Protein AF-A0A9D8EJU4-F1 (afdb_monomer_lite)

pLDDT: mean 87.65, std 13.55, range [48.12, 98.38]

S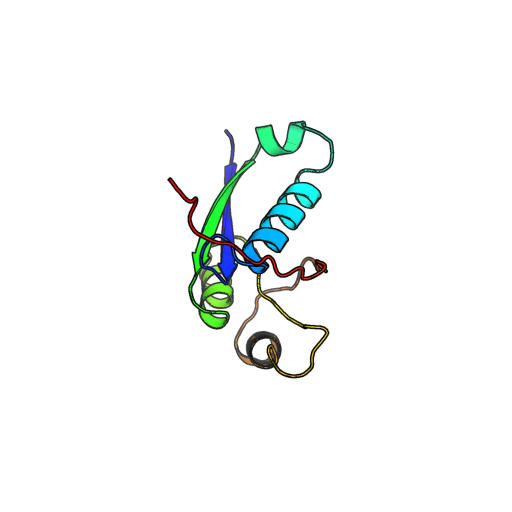tructure (mmCIF, N/CA/C/O backbone):
data_AF-A0A9D8EJU4-F1
#
_entry.id   AF-A0A9D8EJU4-F1
#
loop_
_atom_site.group_PDB
_atom_site.id
_atom_site.type_symbol
_atom_site.label_atom_id
_atom_site.label_alt_id
_atom_site.label_comp_id
_atom_site.label_asym_id
_atom_site.label_entity_id
_atom_site.label_seq_id
_atom_site.pdbx_PDB_ins_code
_atom_site.Cartn_x
_atom_site.Cartn_y
_atom_site.Cartn_z
_atom_site.occupancy
_atom_site.B_iso_or_equiv
_atom_site.auth_seq_id
_atom_site.auth_comp_id
_atom_site.auth_asym_id
_atom_site.auth_atom_id
_atom_site.pdbx_PDB_model_num
ATOM 1 N N . MET A 1 1 ? 8.915 16.023 20.176 1.00 54.91 1 MET A N 1
ATOM 2 C CA . MET A 1 1 ? 8.837 14.552 20.117 1.00 54.91 1 MET A CA 1
ATOM 3 C C . MET A 1 1 ? 8.296 14.227 18.744 1.00 54.91 1 MET A C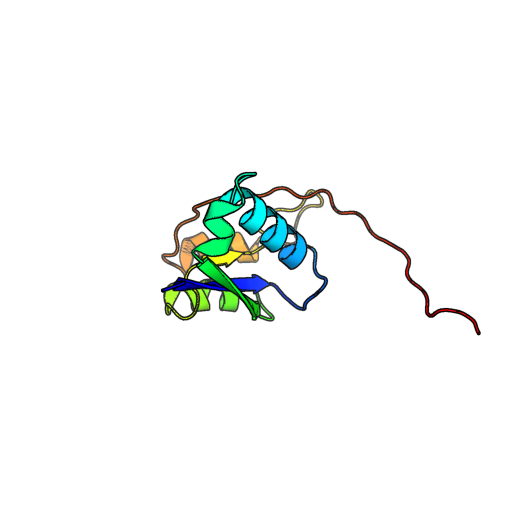 1
ATOM 5 O O . MET A 1 1 ? 7.153 14.578 18.471 1.00 54.91 1 MET A O 1
ATOM 9 N N . GLU A 1 2 ? 9.143 13.715 17.856 1.00 63.19 2 GLU A N 1
ATOM 10 C CA . GLU A 1 2 ? 8.697 13.253 16.540 1.00 63.19 2 GLU A CA 1
ATOM 11 C C . GLU A 1 2 ? 7.730 12.088 16.760 1.00 63.19 2 GLU A C 1
ATOM 13 O O . GLU A 1 2 ? 8.042 11.159 17.506 1.00 63.19 2 GLU A O 1
ATOM 18 N N . SER A 1 3 ? 6.519 12.172 16.214 1.00 78.81 3 SER 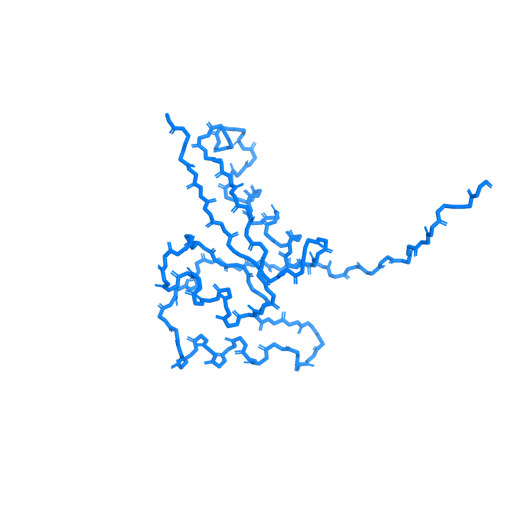A N 1
ATOM 19 C CA . SER A 1 3 ? 5.553 11.074 16.341 1.00 78.81 3 SER A CA 1
ATOM 20 C C . SER A 1 3 ? 5.770 10.099 15.188 1.00 78.81 3 SER A C 1
ATOM 22 O O . SER A 1 3 ? 5.865 10.524 14.038 1.00 78.81 3 SER A O 1
ATOM 24 N N . ILE A 1 4 ? 5.873 8.804 15.483 1.00 85.88 4 ILE A N 1
ATOM 25 C CA . ILE A 1 4 ? 6.029 7.772 14.452 1.00 85.88 4 ILE A CA 1
ATOM 26 C C . ILE A 1 4 ? 4.659 7.482 13.840 1.00 85.88 4 ILE A C 1
ATOM 28 O O . ILE A 1 4 ? 3.700 7.218 14.565 1.00 85.88 4 ILE A O 1
ATOM 32 N N . ILE A 1 5 ? 4.575 7.510 12.512 1.00 90.25 5 ILE A N 1
ATOM 33 C CA . ILE A 1 5 ? 3.397 7.095 11.753 1.00 90.25 5 ILE A CA 1
ATOM 34 C C . ILE A 1 5 ? 3.749 5.809 11.012 1.00 90.25 5 ILE A C 1
ATOM 36 O O . ILE A 1 5 ? 4.628 5.800 10.152 1.00 90.25 5 ILE A O 1
ATOM 40 N N . LYS A 1 6 ? 3.049 4.723 11.343 1.00 95.50 6 LYS A N 1
ATOM 41 C CA . LYS A 1 6 ? 3.171 3.445 10.638 1.00 95.50 6 LYS A CA 1
ATOM 42 C C . LYS A 1 6 ? 2.216 3.416 9.458 1.00 95.50 6 LYS A C 1
ATOM 44 O O . LYS A 1 6 ? 1.014 3.604 9.651 1.00 95.50 6 LYS A O 1
ATOM 49 N N . ILE A 1 7 ? 2.745 3.158 8.268 1.00 96.94 7 ILE A N 1
ATOM 50 C CA . ILE A 1 7 ? 1.949 2.994 7.052 1.00 96.94 7 ILE A CA 1
ATOM 51 C C . ILE A 1 7 ? 2.253 1.621 6.468 1.00 96.94 7 ILE A C 1
ATOM 53 O O . ILE A 1 7 ? 3.393 1.340 6.087 1.00 96.94 7 ILE A O 1
ATOM 57 N N . SER A 1 8 ? 1.240 0.759 6.417 1.00 98.38 8 SER A N 1
ATOM 58 C CA . SER A 1 8 ? 1.349 -0.537 5.761 1.00 98.38 8 SER A CA 1
ATOM 59 C C . SER A 1 8 ? 1.110 -0.416 4.260 1.00 98.38 8 SER A C 1
ATOM 61 O O . SER A 1 8 ? 0.426 0.491 3.788 1.00 98.38 8 SER A O 1
ATOM 63 N N . TYR A 1 9 ? 1.707 -1.306 3.474 1.00 98.25 9 TYR A N 1
ATOM 64 C CA . TYR A 1 9 ? 1.505 -1.327 2.027 1.00 98.25 9 TYR A CA 1
ATOM 65 C C . TYR A 1 9 ? 1.645 -2.736 1.456 1.00 98.25 9 TYR A C 1
ATOM 67 O O . TYR A 1 9 ? 2.292 -3.597 2.060 1.00 98.25 9 TYR A O 1
ATOM 75 N N . LEU A 1 10 ? 1.048 -2.971 0.282 1.00 97.19 10 LEU A N 1
ATOM 76 C CA . LEU A 1 10 ? 1.231 -4.221 -0.459 1.00 97.19 10 LEU A CA 1
ATOM 77 C C . LEU A 1 10 ? 2.674 -4.311 -0.975 1.00 97.19 10 LEU A C 1
ATOM 79 O O . LEU A 1 10 ? 3.017 -3.691 -1.980 1.00 97.19 10 LEU A O 1
ATOM 83 N N . GLY A 1 11 ? 3.498 -5.076 -0.266 1.00 96.56 11 GLY A N 1
ATOM 84 C CA . GLY A 1 11 ? 4.905 -5.291 -0.572 1.00 96.56 11 GLY A CA 1
ATOM 85 C C . GLY A 1 11 ? 5.153 -6.363 -1.642 1.00 96.56 11 GLY A C 1
ATOM 86 O O . GLY A 1 11 ? 4.216 -6.832 -2.293 1.00 96.56 11 GLY A O 1
ATOM 87 N N . PRO A 1 12 ? 6.417 -6.797 -1.813 1.00 96.94 12 PRO A N 1
ATOM 88 C CA . PRO A 1 12 ? 7.609 -6.396 -1.049 1.00 96.94 12 PRO A CA 1
ATOM 89 C C . PRO A 1 12 ? 8.119 -4.979 -1.391 1.00 96.94 12 PRO A C 1
ATOM 91 O O . PRO A 1 12 ? 7.500 -4.248 -2.167 1.00 96.94 12 PRO A O 1
ATOM 94 N N . GLU A 1 13 ? 9.258 -4.598 -0.807 1.00 95.31 13 GLU A N 1
ATOM 95 C CA . GLU A 1 13 ? 10.028 -3.417 -1.225 1.00 95.31 13 GLU A CA 1
ATOM 96 C C . GLU A 1 13 ? 10.383 -3.4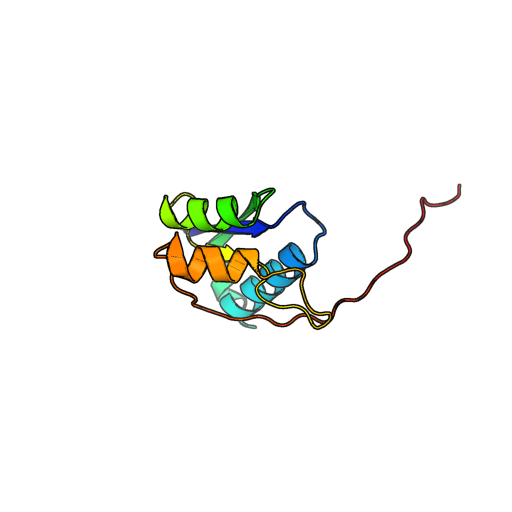91 -2.723 1.00 95.31 13 GLU A C 1
ATOM 98 O O . GLU A 1 13 ? 10.643 -4.565 -3.272 1.00 95.31 13 GLU A O 1
ATOM 103 N N . GLY A 1 14 ? 10.386 -2.340 -3.391 1.00 93.50 14 GLY A N 1
ATOM 104 C CA . GLY A 1 14 ? 10.608 -2.178 -4.826 1.00 93.50 14 GLY A CA 1
ATOM 105 C C . GLY A 1 14 ? 9.356 -2.344 -5.694 1.00 93.50 14 GLY A C 1
ATOM 106 O O . GLY A 1 14 ? 9.466 -2.351 -6.919 1.00 93.50 14 GLY A O 1
ATOM 107 N N . THR A 1 15 ? 8.170 -2.498 -5.098 1.00 95.19 15 THR A N 1
ATOM 108 C CA . THR A 1 15 ? 6.899 -2.593 -5.835 1.00 95.19 15 THR A CA 1
ATOM 109 C C . THR A 1 15 ? 6.343 -1.223 -6.225 1.00 95.19 15 THR A C 1
ATOM 111 O O . THR A 1 15 ? 6.636 -0.205 -5.602 1.00 95.19 15 THR A O 1
ATOM 114 N N . PHE A 1 16 ? 5.447 -1.201 -7.216 1.00 95.31 16 PHE A N 1
ATOM 115 C CA . PHE A 1 16 ? 4.696 0.007 -7.576 1.00 95.31 16 PHE A CA 1
ATOM 116 C C . PHE A 1 16 ? 3.841 0.542 -6.413 1.00 95.31 16 PHE A C 1
ATOM 118 O O . PHE A 1 16 ? 3.649 1.747 -6.296 1.00 95.31 16 PHE A O 1
ATOM 125 N N . THR A 1 17 ? 3.369 -0.319 -5.507 1.00 95.69 17 THR A N 1
ATOM 126 C CA . THR A 1 17 ? 2.662 0.134 -4.301 1.00 95.69 17 THR A CA 1
ATOM 127 C C . THR A 1 17 ? 3.590 0.888 -3.348 1.00 95.69 17 THR A C 1
ATOM 129 O O . THR A 1 17 ? 3.170 1.877 -2.751 1.00 95.69 17 THR A O 1
ATOM 132 N N . GLU A 1 18 ? 4.856 0.466 -3.216 1.00 96.62 18 GLU A N 1
ATOM 133 C CA . GLU A 1 18 ? 5.844 1.235 -2.454 1.00 96.62 18 GLU A CA 1
ATOM 134 C C . GLU A 1 18 ? 6.109 2.593 -3.116 1.00 96.62 18 GLU A C 1
ATOM 136 O O . GLU A 1 18 ? 6.164 3.611 -2.431 1.00 96.62 18 GLU A O 1
ATOM 141 N N . GLU A 1 19 ? 6.214 2.644 -4.446 1.00 95.88 19 GLU A N 1
ATOM 142 C CA . GLU A 1 19 ? 6.348 3.911 -5.175 1.00 95.88 19 GLU A CA 1
ATOM 143 C C . GLU A 1 19 ? 5.153 4.846 -4.913 1.00 95.88 19 GLU A C 1
ATOM 145 O O . GLU A 1 19 ? 5.345 6.032 -4.634 1.00 95.88 19 GLU A O 1
ATOM 150 N N . ALA A 1 20 ? 3.927 4.312 -4.915 1.00 95.88 20 ALA A N 1
ATOM 151 C CA . ALA A 1 20 ? 2.725 5.064 -4.560 1.00 95.88 20 ALA A CA 1
ATOM 152 C C . ALA A 1 20 ? 2.761 5.567 -3.105 1.00 95.88 20 ALA A C 1
ATOM 154 O O . ALA A 1 20 ? 2.415 6.720 -2.853 1.00 95.88 20 ALA A O 1
ATOM 155 N N . LEU A 1 21 ? 3.235 4.750 -2.155 1.00 95.19 21 LEU A N 1
ATOM 156 C CA . LEU A 1 21 ? 3.452 5.161 -0.763 1.00 95.19 21 LEU A CA 1
ATOM 157 C C . LEU A 1 21 ? 4.462 6.313 -0.663 1.00 95.19 21 LEU A C 1
ATOM 159 O O . LEU A 1 21 ? 4.243 7.264 0.082 1.00 95.19 21 LEU A O 1
ATOM 163 N N . MET A 1 22 ? 5.558 6.261 -1.416 1.00 92.88 22 MET A N 1
ATOM 164 C CA . MET A 1 22 ? 6.558 7.330 -1.403 1.00 92.88 22 MET A CA 1
ATOM 165 C C . MET A 1 22 ? 5.978 8.648 -1.937 1.00 92.88 22 MET A C 1
ATOM 167 O O . MET A 1 22 ? 6.182 9.692 -1.317 1.00 92.88 22 MET A O 1
ATOM 171 N N . GLN A 1 23 ? 5.194 8.605 -3.022 1.00 92.44 23 GLN A N 1
ATOM 172 C CA . GLN A 1 23 ? 4.486 9.788 -3.531 1.00 92.44 23 GLN A CA 1
ATOM 173 C C . GLN A 1 23 ? 3.429 10.297 -2.542 1.00 92.44 23 GLN A C 1
ATOM 175 O O . GLN A 1 23 ? 3.289 11.505 -2.357 1.00 92.44 23 GLN A O 1
ATOM 180 N N . TYR A 1 24 ? 2.718 9.394 -1.859 1.00 92.06 24 TYR A N 1
ATOM 181 C CA . TYR A 1 24 ? 1.771 9.758 -0.805 1.00 92.06 24 TYR A CA 1
ATOM 182 C C . TYR A 1 24 ? 2.443 10.556 0.308 1.00 92.06 24 TYR A C 1
ATOM 184 O O . TYR A 1 24 ? 1.959 11.614 0.705 1.00 92.06 24 TYR A O 1
ATOM 192 N N . VAL A 1 25 ? 3.573 10.048 0.802 1.00 89.06 25 VAL A N 1
ATOM 193 C CA . VAL A 1 25 ? 4.347 10.676 1.872 1.00 89.06 25 VAL A CA 1
ATOM 194 C C . VAL A 1 25 ? 4.868 12.040 1.423 1.00 89.06 25 VAL A C 1
ATOM 196 O O . VAL A 1 25 ? 4.773 13.004 2.180 1.00 89.06 25 VAL A O 1
ATOM 199 N N . GLU A 1 26 ? 5.344 12.165 0.181 1.00 85.94 26 GLU A N 1
ATOM 200 C CA . GLU A 1 26 ? 5.756 13.457 -0.381 1.00 85.94 26 GLU A CA 1
ATOM 201 C C . GLU A 1 26 ? 4.593 14.466 -0.419 1.00 85.94 26 GLU A C 1
ATOM 203 O O . GLU A 1 26 ? 4.767 15.630 -0.047 1.00 85.94 26 GLU A O 1
ATOM 208 N N . LEU A 1 27 ? 3.389 14.025 -0.801 1.00 83.88 27 LEU A N 1
ATOM 209 C CA . LEU A 1 27 ? 2.181 14.856 -0.793 1.00 83.88 27 LEU A CA 1
ATOM 210 C C . LEU A 1 27 ? 1.756 15.256 0.627 1.00 83.88 27 LEU A C 1
ATOM 212 O O . LEU A 1 27 ? 1.429 16.423 0.850 1.00 83.88 27 LEU A O 1
ATOM 216 N N . LEU A 1 28 ? 1.789 14.321 1.585 1.00 78.31 28 LEU A N 1
ATOM 217 C CA . LEU A 1 28 ? 1.457 14.568 2.992 1.00 78.31 28 LEU A CA 1
ATOM 218 C C . LEU A 1 28 ? 2.402 15.582 3.640 1.00 78.31 28 LEU A C 1
ATOM 220 O O . LEU A 1 28 ? 1.957 16.460 4.378 1.00 78.31 28 LEU A O 1
ATOM 224 N N . CYS A 1 29 ? 3.702 15.465 3.374 1.00 70.69 29 CYS A N 1
ATOM 225 C CA . CYS A 1 29 ? 4.702 16.371 3.922 1.00 70.69 29 CYS A CA 1
ATOM 226 C C . CYS A 1 29 ? 4.746 17.714 3.175 1.00 70.69 29 CYS A C 1
ATOM 228 O O . CYS A 1 29 ? 5.195 18.715 3.734 1.00 70.69 29 CYS A O 1
ATOM 230 N N . GLY A 1 30 ? 4.242 17.764 1.938 1.00 61.31 30 GLY A N 1
ATOM 231 C CA . GLY A 1 30 ? 4.286 18.934 1.074 1.00 61.31 30 GLY A CA 1
ATOM 232 C C . GLY A 1 30 ? 5.716 19.400 0.768 1.00 61.31 30 GLY A C 1
ATOM 233 O O . GLY A 1 30 ? 6.691 19.073 1.436 1.00 61.31 30 GLY A O 1
ATOM 234 N N . LYS A 1 31 ? 5.859 20.284 -0.222 1.00 52.75 31 LYS A N 1
ATOM 235 C CA . LYS A 1 31 ? 7.133 20.947 -0.585 1.00 52.75 31 LYS A CA 1
ATOM 236 C C . LYS A 1 31 ? 7.778 21.782 0.545 1.00 52.75 31 LYS A C 1
ATOM 238 O O . LYS A 1 31 ? 8.755 22.490 0.303 1.00 52.75 31 LYS A O 1
ATOM 243 N N . LYS A 1 32 ? 7.218 21.764 1.757 1.00 48.12 32 LYS A N 1
ATOM 244 C CA . LYS A 1 32 ? 7.745 22.420 2.951 1.00 48.12 32 LYS A CA 1
ATOM 245 C C . LYS A 1 32 ? 8.414 21.362 3.823 1.00 48.12 32 LYS A C 1
ATOM 247 O O . LYS A 1 32 ? 7.740 20.558 4.453 1.00 48.12 32 LYS A O 1
ATOM 252 N N . LYS A 1 33 ? 9.745 21.430 3.881 1.00 51.22 33 LYS A N 1
ATOM 253 C CA . LYS A 1 33 ? 10.646 20.601 4.705 1.00 51.22 33 LYS A CA 1
ATOM 254 C C . LYS A 1 33 ? 10.215 20.405 6.174 1.00 51.22 33 LYS A C 1
ATOM 256 O O . LYS A 1 33 ? 10.681 19.460 6.801 1.00 51.22 33 LYS A O 1
ATOM 261 N N . ASP A 1 34 ? 9.318 21.238 6.699 1.00 52.47 34 ASP A N 1
ATOM 262 C CA . ASP A 1 34 ? 8.928 21.271 8.112 1.00 52.47 34 ASP A CA 1
ATOM 263 C C . ASP A 1 34 ? 8.079 20.071 8.586 1.00 52.47 34 ASP A C 1
ATOM 265 O O . ASP A 1 34 ? 8.059 19.779 9.780 1.00 52.47 34 ASP A O 1
ATOM 269 N N . LEU A 1 35 ? 7.356 19.358 7.705 1.00 48.34 35 LEU A N 1
ATOM 270 C CA . LEU A 1 35 ? 6.516 18.221 8.137 1.00 48.34 35 LEU A CA 1
ATOM 271 C C . LEU A 1 35 ? 7.306 16.915 8.307 1.00 48.34 35 LEU A C 1
ATOM 273 O O . LEU A 1 35 ? 6.997 16.137 9.211 1.00 48.34 35 LEU A O 1
ATOM 277 N N . THR A 1 36 ? 8.358 16.710 7.510 1.00 51.75 36 THR A N 1
ATOM 278 C CA . THR A 1 36 ? 9.317 15.602 7.684 1.00 51.75 36 THR A CA 1
ATOM 279 C C . THR A 1 36 ? 10.149 15.722 8.961 1.00 51.75 36 THR A C 1
ATOM 281 O O . THR A 1 36 ? 10.596 14.709 9.478 1.00 51.75 36 THR A O 1
ATOM 284 N N . GLU A 1 37 ? 10.318 16.926 9.516 1.00 56.25 37 GLU A N 1
ATOM 285 C CA . GLU A 1 37 ? 10.985 17.119 10.816 1.00 56.25 37 GLU A CA 1
ATOM 286 C C . GLU A 1 37 ? 10.072 16.789 12.011 1.00 56.25 37 GLU A C 1
ATOM 288 O O . GLU A 1 37 ? 10.527 16.743 13.151 1.00 56.25 37 GLU A O 1
ATOM 293 N N . LYS A 1 38 ? 8.766 16.578 11.784 1.00 64.62 38 LYS A N 1
ATOM 294 C CA . LYS A 1 38 ? 7.782 16.372 12.858 1.00 64.62 38 LYS A CA 1
ATOM 295 C C . LYS A 1 38 ? 7.297 14.926 12.983 1.00 64.62 38 LYS A C 1
ATOM 297 O O . LYS A 1 38 ? 6.866 14.530 14.072 1.00 64.62 38 LYS A O 1
ATOM 302 N N . TYR A 1 39 ? 7.359 14.145 11.905 1.00 70.44 39 TYR A N 1
ATOM 303 C CA . TYR A 1 39 ? 6.852 12.775 11.871 1.00 70.44 39 TYR A CA 1
ATOM 304 C C . TYR A 1 39 ? 7.825 11.832 11.166 1.00 70.44 39 TYR A C 1
ATOM 306 O O . TYR A 1 39 ? 8.221 12.076 10.029 1.00 70.44 39 TYR A O 1
ATOM 314 N N . LEU A 1 40 ? 8.154 10.723 11.828 1.00 83.06 40 LEU A N 1
ATOM 315 C CA . LEU A 1 40 ? 8.924 9.635 11.234 1.00 83.06 40 LEU A CA 1
ATOM 316 C C . LEU A 1 40 ? 7.954 8.633 10.601 1.00 83.06 40 LEU A C 1
ATOM 318 O O . LEU A 1 40 ? 7.086 8.102 11.294 1.00 83.06 40 LEU A O 1
ATOM 322 N N . ILE A 1 41 ? 8.099 8.363 9.302 1.00 88.38 41 ILE A N 1
ATOM 323 C CA . ILE A 1 41 ? 7.287 7.353 8.614 1.00 88.38 41 ILE A CA 1
ATOM 324 C C . ILE A 1 41 ? 7.969 5.987 8.722 1.00 88.38 41 ILE A C 1
ATOM 326 O O . ILE A 1 41 ? 9.064 5.784 8.198 1.00 88.38 41 ILE A O 1
ATOM 330 N N . GLU A 1 42 ? 7.301 5.038 9.369 1.00 93.50 42 GLU A N 1
ATOM 331 C CA . GLU A 1 42 ? 7.688 3.628 9.393 1.00 93.50 42 GLU A CA 1
ATOM 332 C C . GLU A 1 42 ? 6.878 2.878 8.326 1.00 93.50 42 GLU A C 1
ATOM 334 O O . GLU A 1 42 ? 5.656 2.748 8.427 1.00 93.50 42 GLU A O 1
ATOM 339 N N . LYS A 1 43 ? 7.560 2.400 7.280 1.00 95.94 43 LYS A N 1
ATOM 340 C CA . LYS A 1 43 ? 6.942 1.621 6.199 1.00 95.94 43 LYS A CA 1
ATOM 341 C C . LYS A 1 43 ? 6.829 0.155 6.617 1.00 95.94 43 LYS A C 1
ATOM 343 O O . LYS A 1 43 ? 7.837 -0.463 6.949 1.00 95.94 43 LYS A O 1
ATOM 348 N N . MET A 1 44 ? 5.630 -0.416 6.545 1.00 97.75 44 MET A N 1
ATOM 349 C CA . MET A 1 44 ? 5.368 -1.820 6.876 1.00 97.75 44 MET A CA 1
ATOM 350 C C . MET A 1 44 ? 4.957 -2.596 5.618 1.00 97.75 44 MET A C 1
ATOM 352 O O . MET A 1 44 ? 3.812 -2.531 5.175 1.00 97.75 44 MET A O 1
ATOM 356 N N . ALA A 1 45 ? 5.897 -3.336 5.028 1.00 98.19 45 ALA A N 1
ATOM 357 C CA . ALA A 1 45 ? 5.617 -4.181 3.869 1.00 98.19 45 ALA A CA 1
ATOM 358 C C . ALA A 1 45 ? 4.784 -5.404 4.282 1.00 98.19 45 ALA A C 1
ATOM 360 O O . ALA A 1 45 ? 5.196 -6.173 5.152 1.00 98.19 45 ALA A O 1
ATOM 361 N N . ILE A 1 46 ? 3.634 -5.609 3.640 1.00 98.19 46 ILE A N 1
ATOM 362 C CA . ILE A 1 46 ? 2.731 -6.735 3.901 1.00 98.19 46 ILE A CA 1
ATOM 363 C C . ILE A 1 46 ? 2.463 -7.494 2.600 1.00 98.19 46 ILE A C 1
ATOM 365 O O . ILE A 1 46 ? 2.320 -6.907 1.533 1.00 98.19 46 ILE A O 1
ATOM 369 N N . ALA A 1 47 ? 2.397 -8.823 2.683 1.00 96.69 47 ALA A N 1
ATOM 370 C CA . ALA A 1 47 ? 2.359 -9.693 1.509 1.00 96.69 47 ALA A CA 1
ATOM 371 C C . ALA A 1 47 ? 1.018 -9.708 0.752 1.00 96.69 47 ALA A C 1
ATOM 373 O O . ALA A 1 47 ? 0.978 -10.163 -0.388 1.00 96.69 47 ALA A O 1
ATOM 374 N N . THR A 1 48 ? -0.089 -9.280 1.372 1.00 95.50 48 THR A N 1
ATOM 375 C CA . THR A 1 48 ? -1.428 -9.393 0.770 1.00 95.50 48 THR A CA 1
ATOM 376 C C . THR A 1 48 ? -2.304 -8.180 1.071 1.00 95.50 48 THR A C 1
ATOM 378 O O . THR A 1 48 ? -2.208 -7.588 2.144 1.00 95.50 48 THR A O 1
ATOM 381 N N . ILE A 1 49 ? -3.200 -7.847 0.138 1.00 95.19 49 ILE A N 1
ATOM 382 C CA . ILE A 1 49 ? -4.168 -6.747 0.270 1.00 95.19 49 ILE A CA 1
ATOM 383 C C . ILE A 1 49 ? -5.088 -6.914 1.495 1.00 95.19 49 ILE A C 1
ATOM 385 O O . ILE A 1 49 ? -5.184 -5.955 2.264 1.00 95.19 49 ILE A O 1
ATOM 389 N N . PRO A 1 50 ? -5.713 -8.091 1.746 1.00 95.38 50 PRO A N 1
ATOM 390 C CA . PRO A 1 50 ? -6.545 -8.273 2.934 1.00 95.38 50 PRO A CA 1
ATOM 391 C C . PRO A 1 50 ? -5.793 -7.970 4.229 1.00 95.38 50 PRO A C 1
ATOM 393 O O . PRO A 1 50 ? -6.358 -7.396 5.153 1.00 95.38 50 PRO A O 1
ATOM 396 N N . GLU A 1 51 ? -4.516 -8.342 4.299 1.00 97.06 51 GLU A N 1
ATOM 397 C CA . GLU A 1 51 ? -3.724 -8.142 5.507 1.00 97.06 51 GLU A CA 1
ATOM 398 C C . GLU A 1 51 ? -3.288 -6.681 5.684 1.00 97.06 51 GLU A C 1
ATOM 400 O O . GLU A 1 51 ? -3.230 -6.200 6.812 1.00 97.06 51 GLU A O 1
ATOM 405 N N . VAL A 1 52 ? -3.073 -5.935 4.590 1.00 97.88 52 VAL A N 1
ATOM 406 C CA . VAL A 1 52 ? -2.884 -4.475 4.662 1.00 97.88 52 VAL A CA 1
ATOM 407 C C . VAL A 1 52 ? -4.126 -3.818 5.258 1.00 97.88 52 VAL A C 1
ATOM 409 O O . VAL A 1 52 ? -4.003 -3.063 6.218 1.00 97.88 52 VAL A O 1
ATOM 412 N N . ILE A 1 53 ? -5.317 -4.154 4.758 1.00 97.06 53 ILE A N 1
ATOM 413 C CA . ILE A 1 53 ? -6.584 -3.603 5.262 1.00 97.06 53 ILE A CA 1
ATOM 414 C C . ILE A 1 53 ? -6.771 -3.958 6.746 1.00 97.06 53 ILE A C 1
ATOM 416 O O . ILE A 1 53 ? -6.950 -3.070 7.580 1.00 97.06 53 ILE A O 1
ATOM 420 N N . LYS A 1 54 ? -6.600 -5.237 7.107 1.00 96.31 54 LYS A N 1
ATOM 421 C CA . LYS A 1 54 ? -6.729 -5.704 8.496 1.00 96.31 54 LYS A CA 1
ATOM 422 C C . LYS A 1 54 ? -5.712 -5.071 9.442 1.00 96.31 54 LYS A C 1
ATOM 424 O O . LYS A 1 54 ? -6.053 -4.820 10.592 1.00 96.31 54 LYS A O 1
ATOM 429 N N . SER A 1 55 ? -4.487 -4.788 8.995 1.00 97.94 55 SER A N 1
ATOM 430 C CA . SER A 1 55 ? -3.496 -4.095 9.834 1.00 97.94 55 SER A CA 1
ATOM 431 C C . SER A 1 55 ? -3.965 -2.697 10.255 1.00 97.94 55 SER A C 1
ATOM 433 O O . SER A 1 55 ? -3.656 -2.254 11.361 1.00 97.94 55 SER A O 1
ATOM 435 N N . VAL A 1 56 ? -4.758 -2.025 9.412 1.00 97.94 56 VAL A N 1
ATOM 436 C CA . VAL A 1 56 ? -5.360 -0.722 9.725 1.00 97.94 56 VAL A CA 1
ATOM 437 C C . VAL A 1 56 ? -6.561 -0.894 10.652 1.00 97.94 56 VAL A C 1
ATOM 439 O O . VAL A 1 56 ? -6.634 -0.208 11.668 1.00 97.94 56 VAL A O 1
ATOM 442 N N . ASP A 1 57 ? -7.450 -1.856 10.379 1.00 95.94 57 ASP A N 1
ATOM 443 C CA . ASP A 1 57 ? -8.586 -2.167 11.267 1.00 95.94 57 ASP A CA 1
ATOM 444 C C . ASP A 1 57 ? -8.130 -2.529 12.693 1.00 95.94 57 ASP A C 1
ATOM 446 O O . ASP A 1 57 ? -8.745 -2.121 13.678 1.00 95.94 57 ASP A O 1
ATOM 450 N N . ARG A 1 58 ? -7.026 -3.279 12.819 1.00 96.31 58 ARG A N 1
ATOM 451 C CA . ARG A 1 58 ? -6.435 -3.676 14.110 1.00 96.31 58 ARG A CA 1
ATOM 452 C C . ARG A 1 58 ? -5.616 -2.562 14.775 1.00 96.31 58 ARG A C 1
ATOM 454 O O . ARG A 1 58 ? -5.174 -2.739 15.909 1.00 96.31 58 ARG A O 1
ATOM 461 N N . GLY A 1 59 ? -5.401 -1.431 14.099 1.00 96.12 59 GLY A N 1
ATOM 462 C CA . GLY A 1 59 ? -4.595 -0.311 14.594 1.00 96.12 59 GLY A CA 1
ATOM 463 C C . GLY A 1 59 ? -3.086 -0.582 14.646 1.00 96.12 59 GLY A C 1
ATOM 464 O O . GLY A 1 59 ? -2.356 0.143 15.321 1.00 96.12 59 GLY A O 1
ATOM 465 N N . GLU A 1 60 ? -2.601 -1.616 13.956 1.00 97.19 60 GLU A N 1
ATOM 466 C CA . GLU A 1 60 ? -1.169 -1.928 13.832 1.00 97.19 60 GLU A CA 1
ATOM 467 C C . GLU A 1 60 ? -0.455 -0.927 12.914 1.00 97.19 60 GLU A C 1
ATOM 469 O O . GLU A 1 60 ? 0.702 -0.567 13.152 1.00 97.19 60 GLU A O 1
ATOM 474 N N . ALA A 1 61 ? -1.165 -0.453 11.889 1.00 97.44 61 ALA A N 1
ATOM 475 C CA . ALA A 1 61 ? -0.780 0.664 11.041 1.00 97.44 61 ALA A CA 1
ATOM 476 C C . ALA A 1 61 ? -1.840 1.769 11.128 1.00 97.44 61 ALA A C 1
ATOM 478 O O . ALA A 1 61 ? -3.031 1.495 11.248 1.00 97.44 61 ALA A O 1
ATOM 479 N N . LEU A 1 62 ? -1.414 3.032 11.046 1.00 95.94 62 LEU A N 1
ATOM 480 C CA . LEU A 1 62 ? -2.344 4.165 11.022 1.00 95.94 62 LEU A CA 1
ATOM 481 C C . LEU A 1 62 ? -3.061 4.263 9.669 1.00 95.94 62 LEU A C 1
ATOM 483 O O . LEU A 1 62 ? -4.198 4.720 9.592 1.00 95.94 62 LEU A O 1
ATOM 487 N N . GLN A 1 63 ? -2.361 3.887 8.600 1.00 96.50 63 GLN A N 1
ATOM 488 C CA . GLN A 1 63 ? -2.808 3.989 7.215 1.00 96.50 63 GLN A CA 1
ATOM 489 C C . GLN A 1 63 ? -2.312 2.776 6.423 1.00 96.50 63 GLN A C 1
ATOM 491 O O . GLN A 1 63 ? -1.293 2.181 6.776 1.00 96.50 63 GLN A O 1
ATOM 496 N N . GLY A 1 64 ? -3.016 2.446 5.340 1.00 97.44 64 GLY A N 1
ATOM 497 C CA . GLY A 1 64 ? -2.674 1.354 4.433 1.00 97.44 64 GLY A CA 1
ATOM 498 C C . GLY A 1 64 ? -2.706 1.818 2.978 1.00 97.44 64 GLY A C 1
ATOM 499 O O . GLY A 1 64 ? -3.649 2.499 2.577 1.00 97.44 64 GLY A O 1
ATOM 500 N N . ILE A 1 65 ? -1.697 1.448 2.187 1.00 97.31 65 ILE A N 1
ATOM 501 C CA . ILE A 1 65 ? -1.643 1.697 0.740 1.00 97.31 65 ILE A CA 1
ATOM 502 C C . ILE A 1 65 ? -1.853 0.381 -0.009 1.00 97.31 65 ILE A C 1
ATOM 504 O O . I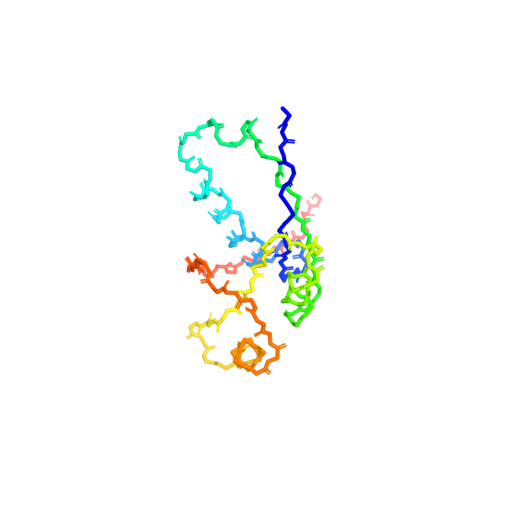LE A 1 65 ? -1.065 -0.561 0.108 1.00 97.31 65 ILE A O 1
ATOM 508 N N . ILE A 1 66 ? -2.917 0.327 -0.806 1.00 95.88 66 ILE A N 1
ATOM 509 C CA . ILE A 1 66 ? -3.296 -0.831 -1.618 1.00 95.88 66 ILE A CA 1
ATOM 510 C C . ILE A 1 66 ? -3.646 -0.379 -3.039 1.00 95.88 66 ILE A C 1
ATOM 512 O O . ILE A 1 66 ? -4.149 0.733 -3.214 1.00 95.88 66 ILE A O 1
ATOM 516 N N . PRO A 1 67 ? -3.418 -1.217 -4.062 1.00 93.94 67 PRO A N 1
ATOM 517 C CA . PRO A 1 67 ? -4.001 -0.974 -5.373 1.00 93.94 67 PRO A CA 1
ATOM 518 C C . PRO A 1 67 ? -5.524 -1.153 -5.295 1.00 93.94 67 PRO A C 1
ATOM 520 O O . PRO A 1 67 ? -6.004 -2.087 -4.647 1.00 93.94 67 PRO A O 1
ATOM 523 N N . ILE A 1 68 ? -6.276 -0.292 -5.986 1.00 91.75 68 ILE A N 1
ATOM 524 C CA . ILE A 1 68 ? -7.741 -0.412 -6.135 1.00 91.75 68 ILE A CA 1
ATOM 525 C C . ILE A 1 68 ? -8.188 -0.605 -7.591 1.00 91.75 68 ILE A C 1
ATOM 527 O O . ILE A 1 68 ? -9.187 -1.274 -7.842 1.00 91.75 68 ILE A O 1
ATOM 531 N N . GLU A 1 69 ? -7.434 -0.067 -8.549 1.00 88.88 69 GLU A N 1
ATOM 532 C CA . GLU A 1 69 ? -7.734 -0.146 -9.977 1.00 88.88 69 GLU A CA 1
ATOM 533 C C . GLU A 1 69 ? -6.435 -0.112 -10.793 1.00 88.88 69 GLU A C 1
ATOM 535 O O . GLU A 1 69 ? -5.422 0.448 -10.365 1.00 88.88 69 GLU A O 1
ATOM 540 N N . ASN A 1 70 ? -6.457 -0.726 -11.974 1.00 84.62 70 ASN A N 1
ATOM 541 C CA . ASN A 1 70 ? -5.399 -0.650 -12.970 1.00 84.62 70 ASN A CA 1
ATOM 542 C C . ASN A 1 70 ? -6.005 -0.421 -14.367 1.00 84.62 70 ASN A C 1
ATOM 544 O O . ASN A 1 70 ? -7.154 -0.754 -14.626 1.00 84.62 70 ASN A O 1
ATOM 548 N N . SER A 1 71 ? -5.216 0.115 -15.301 1.00 79.56 71 SER A N 1
ATOM 549 C CA . SER A 1 71 ? -5.680 0.404 -16.670 1.00 79.56 71 SER A CA 1
ATOM 550 C C . SER A 1 71 ? -5.871 -0.837 -17.556 1.00 79.56 71 SER A C 1
ATOM 552 O O . SER A 1 71 ? -6.342 -0.720 -18.685 1.00 79.56 71 SER A O 1
ATOM 554 N N . ILE A 1 72 ? -5.484 -2.018 -17.066 1.00 73.62 72 ILE A N 1
ATOM 555 C CA . ILE A 1 72 ? -5.660 -3.311 -17.731 1.00 73.62 72 ILE A CA 1
ATOM 556 C C . ILE A 1 72 ? -6.619 -4.113 -16.858 1.00 73.62 72 ILE A C 1
ATOM 558 O O . ILE A 1 72 ? -6.213 -4.601 -15.811 1.00 73.62 72 ILE A O 1
ATOM 562 N N . GLU A 1 73 ? -7.874 -4.209 -17.277 1.00 61.97 73 GLU A N 1
ATOM 563 C CA . GLU A 1 73 ? -8.988 -4.801 -16.527 1.00 61.97 73 GLU A CA 1
ATOM 564 C C . GLU A 1 73 ? -8.627 -6.073 -15.718 1.00 61.97 73 GLU A C 1
ATOM 566 O O . GLU A 1 73 ? -7.909 -6.956 -16.192 1.00 61.97 73 GLU A O 1
ATOM 571 N N . GLY A 1 74 ? -9.174 -6.188 -14.499 1.00 59.19 74 GLY A N 1
ATOM 572 C CA . GLY A 1 74 ? -9.369 -7.479 -13.825 1.00 59.19 74 GLY A CA 1
ATOM 573 C C . GLY A 1 74 ? -8.381 -7.902 -12.731 1.00 59.19 74 GLY A C 1
ATOM 574 O O . GLY A 1 74 ? -8.562 -8.985 -12.181 1.00 59.19 74 GLY A O 1
ATOM 575 N N . SER A 1 75 ? -7.368 -7.109 -12.357 1.00 62.88 75 SER A N 1
ATOM 576 C CA . SER A 1 75 ? -6.396 -7.558 -11.332 1.00 62.88 75 SER A CA 1
ATOM 577 C C . SER A 1 75 ? -6.731 -7.169 -9.883 1.00 62.88 75 SER A C 1
ATOM 579 O O . SER A 1 75 ? -6.098 -7.687 -8.964 1.00 62.88 75 SER A O 1
ATOM 581 N N . VAL A 1 76 ? -7.728 -6.299 -9.656 1.00 73.50 76 VAL A N 1
ATOM 582 C CA . VAL A 1 76 ? -7.919 -5.625 -8.352 1.00 73.50 76 VAL A CA 1
ATOM 583 C C . VAL A 1 76 ? -9.341 -5.736 -7.767 1.00 73.50 76 VAL A C 1
ATOM 585 O O . VAL A 1 76 ? -9.679 -5.052 -6.804 1.00 73.50 76 VAL A O 1
ATOM 588 N N . ASN A 1 77 ? -10.178 -6.646 -8.277 1.00 82.31 77 ASN A N 1
ATOM 589 C CA . ASN A 1 77 ? -11.559 -6.823 -7.786 1.00 82.31 77 ASN A CA 1
ATOM 590 C C . ASN A 1 77 ? -11.618 -7.186 -6.292 1.00 82.31 77 ASN A C 1
ATOM 592 O O . ASN A 1 77 ? -12.458 -6.672 -5.560 1.00 82.31 77 ASN A O 1
ATOM 596 N N . LEU A 1 78 ? -10.656 -7.988 -5.822 1.00 87.00 78 LEU A N 1
ATOM 597 C CA . LEU A 1 78 ? -10.550 -8.392 -4.419 1.00 87.00 78 LEU A CA 1
ATOM 598 C C . LEU A 1 78 ? -10.495 -7.191 -3.459 1.00 87.00 78 LEU A C 1
ATOM 600 O O . LEU A 1 78 ? -11.062 -7.251 -2.372 1.00 87.00 78 LEU A O 1
ATOM 604 N N . THR A 1 79 ? -9.827 -6.099 -3.845 1.00 90.44 79 THR A N 1
ATOM 605 C CA . THR A 1 79 ? -9.770 -4.888 -3.015 1.00 90.44 79 THR A CA 1
ATOM 606 C C . THR A 1 79 ? -11.162 -4.308 -2.796 1.00 90.44 79 THR A C 1
ATOM 608 O O . THR A 1 79 ? -11.513 -3.955 -1.673 1.00 90.44 79 THR A O 1
ATOM 611 N N . GLN A 1 80 ? -11.956 -4.217 -3.863 1.00 90.31 80 GLN A N 1
ATOM 612 C CA . GLN A 1 80 ? -13.290 -3.625 -3.816 1.00 90.31 80 GLN A CA 1
ATOM 613 C C . GLN A 1 80 ? -14.240 -4.474 -2.970 1.00 90.31 80 GLN A C 1
ATOM 615 O O . GLN A 1 80 ? -14.976 -3.923 -2.153 1.00 90.31 80 GLN A O 1
ATOM 620 N N . ASP A 1 81 ? -14.166 -5.800 -3.099 1.00 90.56 81 ASP A N 1
ATOM 621 C CA . ASP A 1 81 ? -14.974 -6.723 -2.300 1.00 90.56 81 ASP A CA 1
ATOM 622 C C . ASP A 1 81 ? -14.680 -6.568 -0.798 1.00 90.56 81 ASP A C 1
ATOM 624 O O . ASP A 1 81 ? -15.599 -6.378 0.000 1.00 90.56 81 ASP A O 1
ATOM 628 N N . ILE A 1 82 ? -13.401 -6.553 -0.404 1.00 91.62 82 ILE A N 1
ATOM 629 C CA . ILE A 1 82 ? -13.012 -6.439 1.012 1.00 91.62 82 ILE A CA 1
ATOM 630 C C . ILE A 1 82 ? -13.437 -5.089 1.591 1.00 91.62 82 ILE A C 1
ATOM 632 O O . ILE A 1 82 ? -13.999 -5.040 2.685 1.00 91.62 82 ILE A O 1
ATOM 636 N N . LEU A 1 83 ? -13.200 -3.995 0.861 1.00 92.50 83 LEU A N 1
ATOM 637 C CA . LEU A 1 83 ? -13.602 -2.655 1.300 1.00 92.50 83 LEU A CA 1
ATOM 638 C C . LEU A 1 83 ? -15.124 -2.504 1.417 1.00 92.50 83 LEU A C 1
ATOM 640 O O . LEU A 1 83 ? -15.589 -1.680 2.199 1.00 92.50 83 LEU A O 1
ATOM 644 N N . THR A 1 84 ? -15.893 -3.272 0.643 1.00 92.88 84 THR A N 1
ATOM 645 C CA . THR A 1 84 ? -17.360 -3.198 0.644 1.00 92.88 84 THR A CA 1
ATOM 646 C C . THR A 1 84 ? -17.982 -4.059 1.741 1.00 92.88 84 THR A C 1
ATOM 648 O O . THR A 1 84 ? -18.975 -3.650 2.340 1.00 92.88 84 THR A O 1
ATOM 651 N N . PHE A 1 85 ? -17.434 -5.251 1.993 1.00 93.88 85 PHE A N 1
ATOM 652 C CA . PHE A 1 85 ? -18.117 -6.275 2.791 1.00 93.88 85 PHE A CA 1
ATOM 653 C C . PHE A 1 85 ? -17.384 -6.705 4.067 1.00 93.88 85 PHE A C 1
ATOM 655 O O . PHE A 1 85 ? -18.027 -7.259 4.957 1.00 93.88 85 PHE A O 1
ATOM 662 N N . GLU A 1 86 ? -16.070 -6.491 4.174 1.00 92.44 86 GLU A N 1
ATOM 663 C CA . GLU A 1 86 ? -15.242 -7.122 5.217 1.00 92.44 86 GLU A CA 1
ATOM 664 C C . GLU A 1 86 ? -14.484 -6.137 6.119 1.00 92.44 86 GLU A C 1
ATOM 666 O O . GLU A 1 86 ? -13.850 -6.569 7.082 1.00 92.44 86 GLU A O 1
ATOM 671 N N . SER A 1 87 ? -14.526 -4.836 5.831 1.00 92.62 87 SER A N 1
ATOM 672 C CA . SER A 1 87 ? -13.690 -3.829 6.490 1.00 92.62 87 SER A CA 1
ATOM 673 C C . SER A 1 87 ? -14.451 -2.531 6.759 1.00 92.62 87 SER A C 1
ATOM 675 O O . SER A 1 87 ? -15.279 -2.107 5.958 1.00 92.62 87 SER A O 1
ATOM 677 N N . GLU A 1 88 ? -14.098 -1.845 7.848 1.00 92.94 88 GLU A N 1
ATOM 678 C CA . GLU A 1 88 ? -14.676 -0.545 8.221 1.00 92.94 88 GLU A CA 1
ATOM 679 C C . GLU A 1 88 ? -13.756 0.646 7.914 1.00 92.94 88 GLU A C 1
ATOM 681 O O . GLU A 1 88 ? -14.175 1.804 8.080 1.00 92.94 88 GLU A O 1
ATOM 686 N N . VAL A 1 89 ? -12.528 0.389 7.434 1.00 95.44 89 VAL A N 1
ATOM 687 C CA . VAL A 1 89 ? -11.571 1.434 7.042 1.00 95.44 89 VAL A CA 1
ATOM 688 C C . VAL A 1 89 ? -12.196 2.450 6.085 1.00 95.44 89 VAL A C 1
ATOM 690 O O . VAL A 1 89 ? -13.076 2.144 5.278 1.00 95.44 89 VAL A O 1
ATOM 693 N N . LYS A 1 90 ? -11.724 3.696 6.159 1.00 95.81 90 LYS A N 1
ATOM 694 C CA . LYS A 1 90 ? -12.174 4.774 5.274 1.00 95.81 90 LYS A CA 1
ATOM 695 C C . LYS A 1 90 ? -11.082 5.118 4.272 1.00 95.81 90 LYS A C 1
ATOM 697 O O . LYS A 1 90 ? -9.916 5.255 4.637 1.00 95.81 90 LYS A O 1
ATOM 702 N N . ILE A 1 91 ? -11.479 5.292 3.015 1.00 95.12 91 ILE A N 1
ATOM 703 C CA . ILE A 1 91 ? -10.601 5.815 1.967 1.00 95.12 91 ILE A CA 1
ATOM 704 C C . ILE A 1 91 ? -10.400 7.310 2.235 1.00 95.12 91 ILE A C 1
ATOM 706 O O . ILE A 1 91 ? -11.370 8.063 2.308 1.00 95.12 91 ILE A O 1
ATOM 710 N N . ILE A 1 92 ? -9.146 7.732 2.403 1.00 94.81 92 ILE A N 1
ATOM 711 C CA . ILE A 1 92 ? -8.788 9.125 2.736 1.00 94.81 92 ILE A CA 1
ATOM 712 C C . ILE A 1 92 ? -8.007 9.842 1.630 1.00 94.81 92 ILE A C 1
ATOM 714 O O . ILE A 1 92 ? -7.840 11.058 1.695 1.00 94.81 92 ILE A O 1
ATOM 718 N N . ALA A 1 93 ? -7.490 9.100 0.652 1.00 94.00 93 ALA A N 1
ATOM 719 C CA . ALA A 1 93 ? -6.685 9.622 -0.443 1.00 94.00 93 ALA A CA 1
ATOM 720 C C . ALA A 1 93 ? -6.677 8.638 -1.618 1.00 94.00 93 ALA A C 1
ATOM 722 O O . ALA A 1 93 ? -6.856 7.435 -1.426 1.00 94.00 93 ALA A O 1
ATOM 723 N N . GLU A 1 94 ? -6.405 9.159 -2.812 1.00 93.50 94 GLU A N 1
ATOM 724 C CA . GLU A 1 94 ? -6.127 8.385 -4.021 1.00 93.50 94 GLU A CA 1
ATOM 725 C C . GLU A 1 94 ? -4.814 8.856 -4.653 1.00 93.50 94 GLU A C 1
ATOM 727 O O . GLU A 1 94 ? -4.440 10.027 -4.535 1.00 93.50 94 GLU A O 1
ATOM 732 N N . ILE A 1 95 ? -4.096 7.937 -5.302 1.00 92.62 95 ILE A N 1
ATOM 733 C CA . ILE A 1 95 ? -2.831 8.220 -5.986 1.00 92.62 95 ILE A CA 1
ATOM 734 C C . ILE A 1 95 ? -2.779 7.373 -7.248 1.00 92.62 95 ILE A C 1
ATOM 736 O O . ILE A 1 95 ? -2.797 6.145 -7.185 1.00 92.62 95 ILE A O 1
ATOM 740 N N . ALA A 1 96 ? -2.674 8.040 -8.392 1.00 92.56 96 ALA A N 1
ATOM 741 C CA . ALA A 1 96 ? -2.462 7.393 -9.675 1.00 92.56 96 ALA A CA 1
ATOM 742 C C . ALA A 1 96 ? -0.993 7.543 -10.083 1.00 92.56 96 ALA A C 1
ATOM 744 O O . ALA A 1 96 ? -0.510 8.661 -10.267 1.00 92.56 96 ALA A O 1
ATOM 745 N N . ILE A 1 97 ? -0.292 6.419 -10.254 1.00 91.94 97 ILE A N 1
ATOM 746 C CA . ILE A 1 97 ? 1.096 6.405 -10.728 1.00 91.94 97 ILE A CA 1
ATOM 747 C C . ILE A 1 97 ? 1.194 5.799 -12.137 1.00 91.94 97 ILE A C 1
ATOM 749 O O . ILE A 1 97 ? 0.519 4.811 -12.438 1.00 91.94 97 ILE A O 1
ATOM 753 N N . PRO A 1 98 ? 2.030 6.357 -13.030 1.00 92.62 98 PRO A N 1
ATOM 754 C CA . PRO A 1 98 ? 2.285 5.756 -14.331 1.00 92.62 98 PRO A CA 1
ATOM 755 C C . PRO A 1 98 ? 3.188 4.524 -14.193 1.00 92.62 98 PRO A C 1
ATOM 757 O O . PRO A 1 98 ? 4.342 4.633 -13.787 1.00 92.62 98 PRO A O 1
ATOM 760 N N . ILE A 1 99 ? 2.698 3.358 -14.611 1.00 91.38 99 ILE A N 1
ATOM 761 C CA . ILE A 1 99 ? 3.477 2.113 -14.589 1.00 91.38 99 ILE A CA 1
ATOM 762 C C . ILE A 1 99 ? 4.537 2.123 -15.697 1.00 91.38 99 ILE A C 1
ATOM 764 O O . ILE A 1 99 ? 4.223 2.235 -16.884 1.00 91.38 99 ILE A O 1
ATOM 768 N N . ARG A 1 100 ? 5.811 1.986 -15.310 1.00 92.88 100 ARG A N 1
ATOM 769 C CA . ARG A 1 100 ? 6.955 1.863 -16.225 1.00 92.88 100 ARG A CA 1
ATOM 770 C C . ARG A 1 100 ? 7.755 0.615 -15.879 1.00 92.88 100 ARG A C 1
ATOM 772 O O . ARG A 1 100 ? 8.286 0.501 -14.779 1.00 92.88 100 ARG A O 1
ATOM 779 N N . HIS A 1 101 ? 7.862 -0.312 -16.824 1.00 93.25 101 HIS A N 1
ATOM 780 C CA . HIS A 1 101 ? 8.702 -1.494 -16.664 1.00 93.25 101 HIS A CA 1
ATOM 781 C C . HIS A 1 101 ? 10.129 -1.212 -17.134 1.00 93.25 101 HIS A C 1
ATOM 783 O O . HIS A 1 101 ? 10.337 -0.639 -18.203 1.00 93.25 101 HIS A O 1
ATOM 789 N N . TYR A 1 102 ? 11.105 -1.656 -16.344 1.00 93.69 102 TYR A N 1
ATOM 790 C CA . TYR A 1 102 ? 12.526 -1.548 -16.655 1.00 93.69 102 TYR A CA 1
ATOM 791 C C . TYR A 1 102 ? 13.123 -2.948 -16.786 1.00 93.69 102 TYR A C 1
ATOM 793 O O . TYR A 1 102 ? 12.916 -3.801 -15.923 1.00 93.69 102 TYR A O 1
ATOM 801 N N . LEU A 1 103 ? 13.874 -3.187 -17.862 1.00 96.50 103 LEU A N 1
ATOM 802 C CA . LEU A 1 103 ? 14.669 -4.402 -18.013 1.00 96.50 103 LEU A CA 1
ATOM 803 C C . LEU A 1 103 ? 15.986 -4.220 -17.252 1.00 96.50 103 LEU A C 1
ATOM 805 O O . LEU A 1 103 ? 16.786 -3.354 -17.599 1.00 96.50 103 LEU A O 1
ATOM 809 N N . ILE A 1 104 ? 16.203 -5.032 -16.218 1.00 94.69 104 ILE A N 1
ATOM 810 C CA . ILE A 1 104 ? 17.377 -4.949 -15.343 1.00 94.69 104 ILE A CA 1
ATOM 811 C C . ILE A 1 104 ? 18.190 -6.236 -15.491 1.00 94.69 104 ILE A C 1
ATOM 813 O O . ILE A 1 104 ? 17.635 -7.334 -15.496 1.00 94.69 104 ILE A O 1
ATOM 817 N N . ALA A 1 105 ? 19.511 -6.104 -15.601 1.00 96.44 105 ALA A N 1
ATOM 818 C CA . ALA A 1 105 ? 20.444 -7.223 -15.655 1.00 96.44 105 ALA A CA 1
ATOM 819 C C . ALA A 1 105 ? 21.562 -7.036 -14.625 1.00 96.44 105 ALA A C 1
ATOM 821 O O . ALA A 1 105 ? 21.887 -5.915 -14.229 1.00 96.44 105 ALA A O 1
ATOM 822 N N . LYS A 1 106 ? 22.172 -8.144 -14.195 1.00 96.75 106 LYS A N 1
ATOM 823 C CA . LYS A 1 106 ? 23.352 -8.093 -13.327 1.00 96.75 106 LYS A CA 1
ATOM 824 C C . LYS A 1 106 ? 24.503 -7.405 -14.083 1.00 96.75 106 LYS A C 1
ATOM 826 O O . LYS 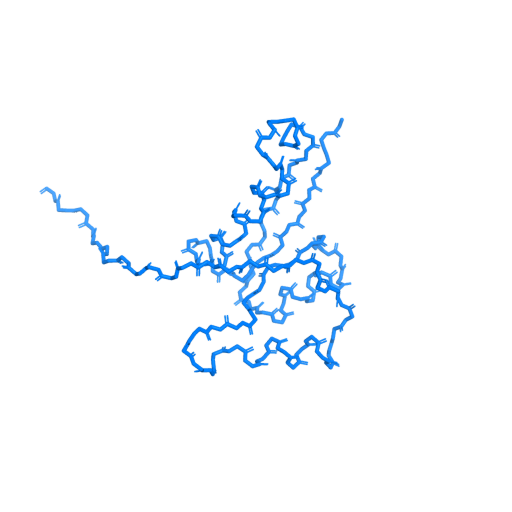A 1 106 ? 24.723 -7.761 -15.241 1.00 96.75 106 LYS A O 1
ATOM 831 N N . PRO A 1 107 ? 25.258 -6.486 -13.452 1.00 94.38 107 PRO A N 1
ATOM 832 C CA . PRO A 1 107 ? 26.433 -5.890 -14.079 1.00 94.38 107 PRO A CA 1
ATOM 833 C C . PRO A 1 107 ? 27.399 -6.964 -14.596 1.00 94.38 107 PRO A C 1
ATOM 835 O O . PRO A 1 107 ? 27.690 -7.937 -13.890 1.00 94.38 107 PRO A O 1
ATOM 838 N N . THR A 1 108 ? 27.893 -6.794 -15.821 1.00 89.38 108 THR A N 1
ATOM 839 C CA . THR A 1 108 ? 29.010 -7.586 -16.346 1.00 89.38 108 THR A CA 1
ATOM 840 C C . THR A 1 108 ? 30.313 -7.129 -15.694 1.00 89.38 108 THR A C 1
ATOM 842 O O . THR A 1 108 ? 30.465 -5.948 -15.386 1.00 89.38 108 THR A O 1
ATOM 845 N N . LYS A 1 109 ? 31.214 -8.083 -15.441 1.00 75.19 109 LYS A N 1
ATOM 846 C CA . LYS A 1 109 ? 32.560 -7.807 -14.920 1.00 75.19 109 LYS A CA 1
ATOM 847 C C . LYS A 1 109 ? 33.379 -6.960 -15.885 1.00 75.19 109 LYS A C 1
ATOM 849 O O . LYS A 1 109 ? 33.190 -7.149 -17.107 1.00 75.19 109 LYS A O 1
#

Sequence (109 aa):
MESIIKISYLGPEGTFTEEALMQYVELLCGKKKDLTEKYLIEKMAIATIPEVIKSVDRGEALQGIIPIENSIEGSVNLTQDILTFESEVKIIAEIAIPIRHYLIAKPTK

Foldseek 3Di:
DAAEAEEEEADDPPDVLVVQVVVVVCVVQDPDPVSCVRYHYDYHHDNDLLVQQVCCVVVVGVYYGYDQDDPDPDDHVVNVCCPVPPHDDDDDDDDDDDDDDDDDDDDDD

Radius of gyration: 15.59 Å; chains: 1; bounding box: 51×32×38 Å

Secondary structure (DSSP, 8-state):
-PEEEEEEEE-STTSHHHHHHHHHHHHHHTT-TTTTTTEEEEEEEES-HHHHHHHHHTTSSSEEE-----SSTTS-HHHHHHHHHT-------------------PPP-